Protein AF-U2T574-F1 (afdb_monomer_lite)

Radius of gyration: 11.78 Å; chains: 1; bounding box: 28×16×33 Å

Secondary structure (DSSP, 8-state):
--PPPP---SPEEEE--SHHHHHHHHHHHHTT--EEEE--S--

Foldseek 3Di:
DDDDDDPDDAAAEQEACPPVSVVVQVVCVVVVHHYHYHYPDDD

Organism: NCBI:txid1358026

pLDDT: mean 88.88, std 11.19, range [52.72, 98.19]

Structure (mmCIF, N/CA/C/O backbone):
data_AF-U2T574-F1
#
_entry.id   AF-U2T574-F1
#
loop_
_atom_site.group_PDB
_atom_site.id
_atom_site.type_symbol
_atom_site.label_atom_id
_atom_site.label_alt_id
_atom_site.label_comp_id
_atom_site.label_asym_id
_atom_site.label_entity_id
_atom_site.label_seq_id
_atom_site.pdbx_PDB_ins_code
_atom_site.Cartn_x
_atom_site.Cartn_y
_atom_site.Cartn_z
_atom_site.occupancy
_atom_site.B_iso_or_equiv
_atom_site.auth_seq_id
_atom_site.auth_comp_id
_atom_site.auth_asym_id
_atom_site.auth_atom_id
_atom_site.pdbx_PDB_model_num
ATOM 1 N N . MET A 1 1 ? -9.886 9.024 22.028 1.00 52.72 1 MET A N 1
ATOM 2 C CA . MET A 1 1 ? -9.945 9.783 20.761 1.00 52.72 1 MET A CA 1
ATOM 3 C C . MET A 1 1 ? -10.802 8.969 19.810 1.00 52.72 1 MET A C 1
ATOM 5 O O . MET A 1 1 ? -10.506 7.797 19.639 1.00 52.72 1 MET A O 1
ATOM 9 N N . ASN A 1 2 ? -11.904 9.524 19.311 1.00 62.03 2 ASN A N 1
ATOM 10 C CA . ASN A 1 2 ? -12.798 8.817 18.393 1.00 62.03 2 ASN A CA 1
ATOM 11 C C . ASN A 1 2 ? -12.126 8.783 17.010 1.00 62.03 2 ASN A C 1
ATOM 13 O O . ASN A 1 2 ? -12.043 9.825 16.363 1.00 62.03 2 ASN A O 1
ATOM 17 N N . GLU A 1 3 ? -11.570 7.644 16.595 1.00 70.12 3 GLU A N 1
ATOM 18 C CA . GLU A 1 3 ? -11.003 7.513 15.247 1.00 70.12 3 GLU A CA 1
ATOM 19 C C . GLU A 1 3 ? -12.164 7.463 14.241 1.00 70.12 3 GLU A C 1
ATOM 21 O O . GLU A 1 3 ? -13.057 6.623 14.382 1.00 70.12 3 GLU A O 1
ATOM 26 N N . PRO A 1 4 ? -12.215 8.372 13.251 1.00 70.25 4 PRO A N 1
ATOM 27 C CA . PRO A 1 4 ? -13.268 8.340 12.250 1.00 70.25 4 PRO A CA 1
ATOM 28 C C . PRO A 1 4 ? -13.175 7.032 11.460 1.00 70.25 4 PRO A C 1
ATOM 30 O O . PRO A 1 4 ? -12.104 6.672 10.970 1.00 70.25 4 PRO A O 1
ATOM 33 N N . ALA A 1 5 ? -14.306 6.339 11.315 1.00 74.19 5 ALA A N 1
ATOM 34 C CA . ALA A 1 5 ? -14.395 5.165 10.456 1.00 74.19 5 ALA A CA 1
ATOM 35 C C . ALA A 1 5 ? -13.928 5.519 9.032 1.00 74.19 5 ALA A C 1
ATOM 37 O O . ALA A 1 5 ? -14.249 6.593 8.508 1.00 74.19 5 ALA A O 1
ATOM 38 N N . SER A 1 6 ? -13.152 4.622 8.417 1.00 76.81 6 SER A N 1
ATOM 39 C CA . SER A 1 6 ? -12.673 4.800 7.045 1.00 76.81 6 SER A CA 1
ATOM 40 C C . SER A 1 6 ? -13.855 5.026 6.098 1.00 76.81 6 SER A C 1
ATOM 42 O O . SER A 1 6 ? -14.812 4.256 6.095 1.00 76.81 6 SER A O 1
ATOM 44 N N . ARG A 1 7 ? -13.785 6.080 5.274 1.00 85.69 7 ARG A N 1
ATOM 45 C CA . ARG A 1 7 ? -14.770 6.351 4.207 1.00 85.69 7 ARG A CA 1
ATOM 46 C C . ARG A 1 7 ? -14.510 5.534 2.939 1.00 85.69 7 ARG A C 1
ATOM 48 O O . ARG A 1 7 ? -15.259 5.647 1.975 1.00 85.69 7 ARG A O 1
ATOM 55 N N . LEU A 1 8 ? -13.415 4.782 2.911 1.00 84.94 8 LEU A N 1
ATOM 56 C CA . LEU A 1 8 ? -13.008 3.980 1.766 1.00 84.94 8 LEU A CA 1
ATOM 57 C C . LEU A 1 8 ? -13.713 2.626 1.820 1.00 84.94 8 LEU A C 1
ATOM 59 O O . LEU A 1 8 ? -13.841 2.029 2.888 1.00 84.94 8 LEU A O 1
ATOM 63 N N . THR A 1 9 ? -14.146 2.132 0.664 1.00 86.25 9 THR A N 1
ATOM 64 C CA . THR A 1 9 ? -14.744 0.802 0.522 1.00 86.25 9 THR A CA 1
ATOM 65 C C . THR A 1 9 ? -13.776 -0.096 -0.242 1.00 86.25 9 THR A C 1
ATOM 67 O O . THR A 1 9 ? -13.369 0.244 -1.350 1.00 86.25 9 THR A 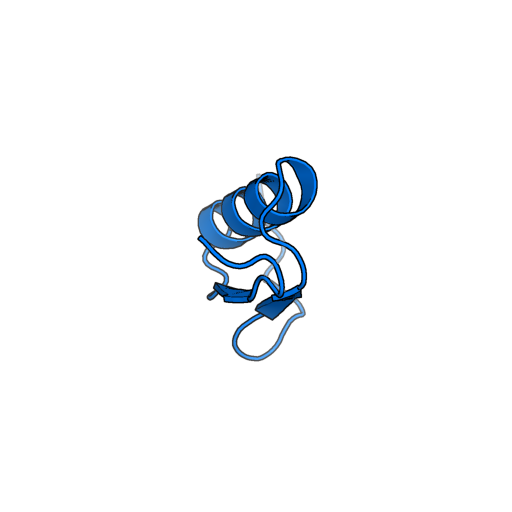O 1
ATOM 70 N N . GLY A 1 10 ? -13.418 -1.240 0.344 1.00 89.69 10 GLY A N 1
ATOM 71 C CA . GLY A 1 10 ? -12.475 -2.188 -0.254 1.00 89.69 10 GLY A CA 1
ATOM 72 C C . GLY A 1 10 ? -10.993 -1.814 -0.072 1.00 89.69 10 GLY A C 1
ATOM 73 O O . GLY A 1 10 ? -10.671 -0.876 0.663 1.00 89.69 10 GLY A O 1
ATOM 74 N N . PRO A 1 11 ? -10.081 -2.580 -0.697 1.00 94.94 11 PRO A N 1
ATOM 75 C CA . PRO A 1 11 ? -8.641 -2.378 -0.571 1.00 94.94 11 PRO A CA 1
ATOM 76 C C . PRO A 1 11 ? -8.149 -1.154 -1.355 1.00 94.94 11 PRO A C 1
ATOM 78 O O . PRO A 1 11 ? -8.659 -0.829 -2.428 1.00 94.94 11 PRO A O 1
ATOM 81 N N . VAL A 1 12 ? -7.096 -0.507 -0.855 1.00 95.69 12 VAL A N 1
ATOM 82 C CA . VAL A 1 12 ? -6.418 0.611 -1.524 1.00 95.69 12 VAL A CA 1
ATOM 83 C C . VAL A 1 12 ? -5.218 0.098 -2.304 1.00 95.69 12 VAL A C 1
ATOM 85 O O . VAL A 1 12 ? -4.329 -0.535 -1.741 1.00 95.69 12 VAL A O 1
ATOM 88 N N . ARG A 1 13 ? -5.141 0.421 -3.596 1.00 96.38 13 ARG A N 1
ATOM 89 C CA . ARG A 1 13 ? -3.942 0.161 -4.396 1.00 96.38 13 ARG A CA 1
ATOM 90 C C . ARG A 1 13 ? -3.016 1.374 -4.385 1.00 96.38 13 ARG A C 1
ATOM 92 O O . ARG A 1 13 ? -3.412 2.449 -4.824 1.00 96.38 13 ARG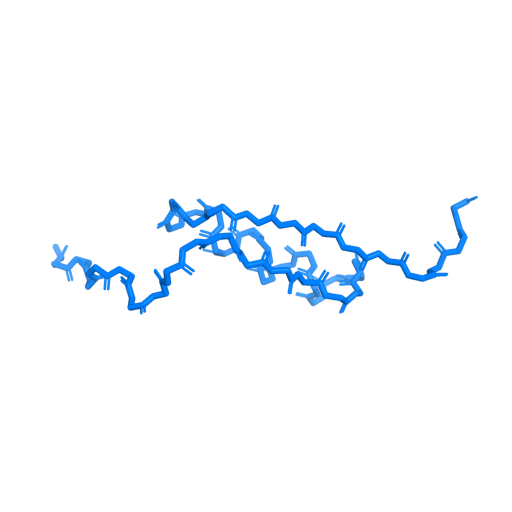 A O 1
ATOM 99 N N . VAL A 1 14 ? -1.777 1.186 -3.944 1.00 96.50 14 VAL A N 1
ATOM 100 C CA . VAL A 1 14 ? -0.712 2.194 -4.022 1.00 96.50 14 VAL A CA 1
ATOM 101 C C . VAL A 1 14 ? 0.203 1.844 -5.192 1.00 96.50 14 VAL A C 1
ATOM 103 O O . VAL A 1 14 ? 0.712 0.726 -5.267 1.00 96.50 14 VAL A O 1
ATOM 106 N N . VAL A 1 15 ? 0.388 2.788 -6.117 1.00 96.00 15 VAL A N 1
ATOM 107 C CA . VAL A 1 15 ? 1.258 2.637 -7.293 1.00 96.00 15 VAL A CA 1
ATOM 108 C C . VAL A 1 15 ? 2.555 3.417 -7.055 1.00 96.0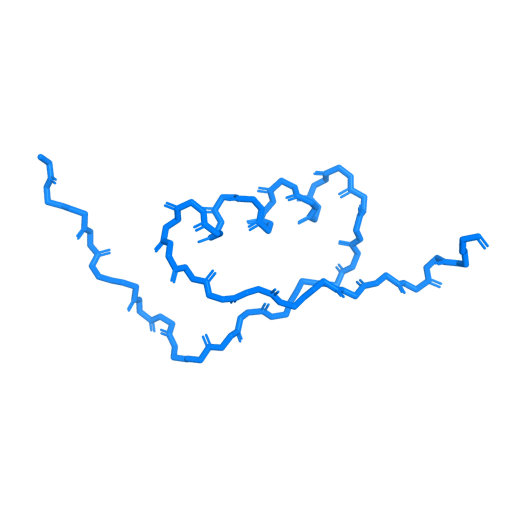0 15 VAL A C 1
ATOM 110 O O . VAL A 1 15 ? 2.515 4.628 -6.850 1.00 96.00 15 VAL A O 1
ATOM 113 N N . GLY A 1 16 ? 3.685 2.710 -7.081 1.00 95.12 16 GLY A N 1
ATOM 114 C CA . GLY A 1 16 ? 5.009 3.146 -6.633 1.00 95.12 16 GLY A CA 1
ATOM 115 C C . GLY A 1 16 ? 5.295 2.689 -5.197 1.00 95.12 16 GLY A C 1
ATOM 116 O O . GLY A 1 16 ? 4.579 3.077 -4.277 1.00 95.12 16 GLY A O 1
ATOM 117 N N . ALA A 1 17 ? 6.347 1.888 -4.991 1.00 95.00 17 ALA A N 1
ATOM 118 C CA . ALA A 1 17 ? 6.754 1.344 -3.689 1.00 95.00 17 ALA A CA 1
ATOM 119 C C . ALA A 1 17 ? 8.044 1.981 -3.133 1.00 95.00 17 ALA A C 1
ATOM 121 O O . ALA A 1 17 ? 8.649 1.460 -2.197 1.00 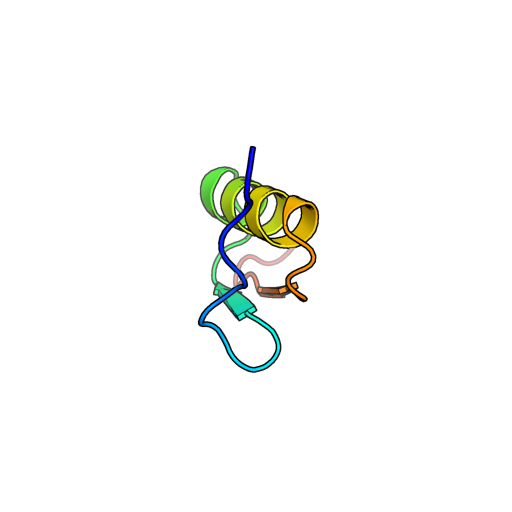95.00 17 ALA A O 1
ATOM 122 N N . GLY A 1 18 ? 8.439 3.149 -3.654 1.00 94.25 18 GLY A N 1
ATOM 123 C CA . GLY A 1 18 ? 9.460 3.994 -3.028 1.00 94.25 18 GLY A CA 1
ATOM 124 C C . GLY A 1 18 ? 9.027 4.523 -1.651 1.00 94.25 18 GLY A C 1
ATOM 125 O O . GLY A 1 18 ? 7.902 4.296 -1.206 1.00 94.25 18 GLY A O 1
ATOM 126 N N . LEU A 1 19 ? 9.901 5.287 -0.982 1.00 96.88 19 LEU A N 1
ATOM 127 C CA . LEU A 1 19 ? 9.702 5.724 0.413 1.00 96.88 19 LEU A CA 1
ATOM 128 C C . LEU A 1 19 ? 8.319 6.331 0.688 1.00 96.88 19 LEU A C 1
ATOM 130 O O . LEU A 1 19 ? 7.685 5.991 1.686 1.00 96.88 19 LEU A O 1
ATOM 134 N N . LEU A 1 20 ? 7.828 7.196 -0.202 1.00 96.44 20 LEU A N 1
ATOM 135 C CA . LEU A 1 20 ? 6.510 7.810 -0.050 1.00 96.44 20 LEU A CA 1
ATOM 136 C C . LEU A 1 20 ? 5.376 6.783 -0.169 1.00 96.44 20 LEU A C 1
ATOM 138 O O . LEU A 1 20 ? 4.509 6.730 0.701 1.00 96.44 20 LEU A O 1
ATOM 142 N N . GLY A 1 21 ? 5.384 5.957 -1.217 1.00 96.38 21 GLY A N 1
ATOM 143 C CA . GLY A 1 21 ? 4.338 4.959 -1.445 1.00 96.38 21 GLY A CA 1
ATOM 144 C C . GLY A 1 21 ? 4.294 3.905 -0.339 1.00 96.38 21 GLY A C 1
ATOM 145 O O . GLY A 1 21 ? 3.223 3.589 0.180 1.00 96.38 21 GLY A O 1
ATOM 146 N N . ALA A 1 22 ? 5.465 3.456 0.115 1.00 96.56 22 ALA A N 1
ATOM 147 C CA . ALA A 1 22 ? 5.590 2.587 1.278 1.00 96.56 22 ALA A CA 1
ATOM 148 C C . ALA A 1 22 ? 5.049 3.253 2.558 1.00 96.56 22 ALA A C 1
ATOM 150 O O . ALA A 1 22 ? 4.295 2.626 3.301 1.00 96.56 22 ALA A O 1
ATOM 151 N N . SER A 1 23 ? 5.361 4.535 2.794 1.00 98.19 23 SER A N 1
ATOM 152 C CA . SER A 1 23 ? 4.876 5.276 3.972 1.00 98.19 23 SER A CA 1
ATOM 153 C C . SER A 1 23 ? 3.355 5.440 3.975 1.00 98.19 23 SER A C 1
ATOM 155 O O . SER A 1 23 ? 2.715 5.271 5.013 1.00 98.19 23 SER A O 1
ATOM 157 N N . VAL A 1 24 ? 2.753 5.714 2.813 1.00 96.88 24 VAL A N 1
ATOM 158 C CA . VAL A 1 24 ? 1.291 5.765 2.657 1.00 96.88 24 VAL A CA 1
ATOM 159 C C . VAL A 1 24 ? 0.675 4.397 2.945 1.00 96.88 24 VAL A C 1
ATOM 161 O O . VAL A 1 24 ? -0.275 4.308 3.724 1.00 96.88 24 VAL A O 1
ATOM 164 N N . GLY A 1 25 ? 1.234 3.326 2.375 1.00 96.44 25 GLY A N 1
ATOM 165 C CA . GLY A 1 25 ? 0.766 1.963 2.622 1.00 96.44 25 GLY A CA 1
ATOM 166 C C . GLY A 1 25 ? 0.827 1.582 4.102 1.00 96.44 25 GLY A C 1
ATOM 167 O O . GLY A 1 25 ? -0.139 1.039 4.638 1.00 96.44 25 GLY A O 1
ATOM 168 N N . LEU A 1 26 ? 1.914 1.941 4.789 1.00 97.12 26 LEU A N 1
ATOM 169 C CA . LEU A 1 26 ? 2.074 1.710 6.223 1.00 97.12 26 LEU A CA 1
ATOM 170 C C . LEU A 1 26 ? 1.042 2.492 7.050 1.00 97.12 26 LEU A C 1
ATOM 172 O O . LEU A 1 26 ? 0.410 1.921 7.939 1.00 97.12 26 LEU A O 1
ATOM 176 N N . GLY A 1 27 ? 0.821 3.771 6.735 1.00 95.69 27 GLY A N 1
ATOM 177 C CA . GLY A 1 27 ? -0.172 4.604 7.419 1.00 95.69 27 GLY A CA 1
ATOM 178 C C . GLY A 1 27 ? -1.609 4.103 7.243 1.00 95.69 27 GLY A C 1
ATOM 179 O O . GLY A 1 27 ? -2.397 4.144 8.186 1.00 95.69 27 GLY A O 1
ATOM 180 N N . LEU A 1 28 ? -1.947 3.588 6.059 1.00 94.44 28 LEU A N 1
ATOM 181 C CA . LEU A 1 28 ? -3.248 2.974 5.781 1.00 94.44 28 LEU A CA 1
ATOM 182 C C . LEU A 1 28 ? -3.420 1.642 6.525 1.00 94.44 28 LEU A C 1
ATOM 184 O O . LEU A 1 28 ? -4.452 1.426 7.162 1.00 94.44 28 LEU A O 1
ATOM 188 N N . ARG A 1 29 ? -2.390 0.784 6.523 1.00 94.06 29 ARG A N 1
ATOM 189 C CA . ARG A 1 29 ? -2.385 -0.483 7.273 1.00 94.06 29 ARG A CA 1
ATOM 190 C C . ARG A 1 29 ? -2.544 -0.261 8.777 1.00 94.06 29 ARG A C 1
ATOM 192 O O . ARG A 1 29 ? -3.324 -0.968 9.408 1.00 94.06 29 ARG A O 1
ATOM 199 N N . ALA A 1 30 ? -1.885 0.754 9.339 1.00 94.44 30 ALA A N 1
ATOM 200 C CA . ALA A 1 30 ? -2.031 1.131 10.747 1.00 94.44 30 ALA A CA 1
ATOM 201 C C . ALA A 1 30 ? -3.468 1.548 11.119 1.00 94.44 30 ALA A C 1
ATOM 203 O O . ALA A 1 30 ? -3.852 1.461 12.281 1.00 94.44 30 ALA A O 1
ATOM 204 N N . ARG A 1 31 ? -4.276 1.959 10.133 1.00 90.81 31 ARG A N 1
ATOM 205 C CA . ARG A 1 31 ? -5.699 2.304 10.283 1.00 90.81 31 ARG A CA 1
ATOM 206 C C . ARG A 1 31 ? -6.651 1.162 9.916 1.00 90.81 31 ARG A C 1
ATOM 208 O O . ARG A 1 31 ? -7.842 1.394 9.731 1.00 90.81 31 ARG A O 1
ATOM 215 N N . GLY A 1 32 ? -6.136 -0.060 9.773 1.00 90.62 32 GLY A N 1
ATOM 216 C CA . GLY A 1 32 ? -6.933 -1.244 9.445 1.00 90.62 32 GLY A CA 1
ATOM 217 C C . GLY A 1 32 ? -7.430 -1.294 7.998 1.00 90.62 32 GLY A C 1
ATOM 218 O O . GLY A 1 32 ? -8.320 -2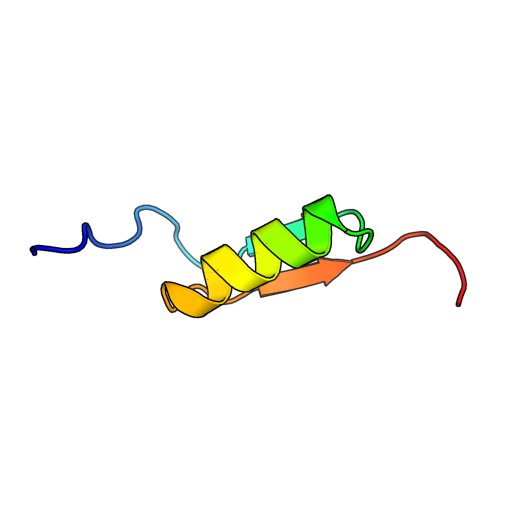.082 7.690 1.00 90.62 32 GLY A O 1
ATOM 219 N N . VAL A 1 33 ? -6.879 -0.469 7.103 1.00 92.50 33 VAL A N 1
ATOM 220 C CA . VAL A 1 33 ? -7.226 -0.488 5.677 1.00 92.50 33 VAL A CA 1
ATOM 221 C C . VAL A 1 33 ? -6.374 -1.536 4.963 1.00 92.50 33 VAL A C 1
ATOM 223 O O . VAL A 1 33 ? -5.157 -1.594 5.157 1.00 92.50 33 VAL A O 1
ATOM 226 N N . ASP A 1 34 ? -7.000 -2.368 4.128 1.00 95.06 34 ASP A N 1
ATOM 227 C CA . ASP A 1 34 ? -6.275 -3.318 3.284 1.00 95.06 34 ASP A CA 1
ATOM 228 C C . ASP A 1 34 ? -5.566 -2.589 2.133 1.00 95.06 34 ASP A C 1
ATOM 230 O O . ASP A 1 34 ? -6.121 -1.669 1.532 1.00 95.06 34 ASP A O 1
ATOM 234 N N . VAL A 1 35 ? -4.322 -2.974 1.843 1.00 96.44 35 VAL A N 1
ATOM 235 C CA . VAL A 1 35 ? -3.446 -2.258 0.905 1.00 96.44 35 VAL A CA 1
ATOM 236 C C . VAL A 1 35 ? -2.760 -3.221 -0.055 1.00 96.44 35 VAL A C 1
ATOM 238 O O . VAL A 1 35 ? -2.055 -4.135 0.373 1.00 96.44 35 VAL A O 1
ATOM 241 N N . LEU A 1 36 ? -2.893 -2.946 -1.349 1.00 96.81 36 LEU A N 1
ATOM 242 C CA . LEU A 1 36 ? -2.164 -3.593 -2.435 1.00 96.81 36 LEU A CA 1
ATOM 243 C C . LEU A 1 36 ? -1.041 -2.666 -2.907 1.00 96.81 36 LEU A C 1
ATOM 245 O O . LEU A 1 36 ? -1.310 -1.563 -3.382 1.00 96.81 36 LEU A O 1
ATOM 249 N N . LEU A 1 37 ? 0.211 -3.103 -2.798 1.00 94.69 37 LEU A N 1
ATOM 250 C CA . LEU A 1 37 ? 1.357 -2.354 -3.313 1.00 94.69 37 LEU A CA 1
ATOM 251 C C . LEU A 1 37 ? 1.684 -2.822 -4.735 1.00 94.69 37 LEU A C 1
ATOM 253 O O . LEU A 1 37 ? 1.741 -4.022 -4.994 1.00 94.69 37 LEU A O 1
ATOM 257 N N . ALA A 1 38 ? 1.896 -1.887 -5.654 1.00 95.44 38 ALA A N 1
ATOM 258 C CA . ALA A 1 38 ? 2.357 -2.171 -7.006 1.00 95.44 38 ALA A CA 1
ATOM 259 C C . ALA A 1 38 ? 3.531 -1.254 -7.342 1.00 95.44 38 ALA A C 1
ATOM 261 O O . ALA A 1 38 ? 3.400 -0.039 -7.224 1.00 95.44 38 ALA A O 1
ATOM 262 N N . ASP A 1 39 ? 4.646 -1.812 -7.798 1.00 93.44 39 ASP A N 1
ATOM 263 C CA . ASP A 1 39 ? 5.770 -1.045 -8.335 1.00 93.44 39 ASP A CA 1
ATOM 264 C C . ASP A 1 39 ? 6.034 -1.479 -9.780 1.00 93.44 39 ASP A C 1
ATOM 266 O O . ASP A 1 39 ? 5.876 -2.651 -10.117 1.00 93.44 39 ASP A O 1
ATOM 270 N N . ALA A 1 40 ? 6.370 -0.517 -10.637 1.00 88.56 40 ALA A N 1
ATOM 271 C CA . ALA A 1 40 ? 6.775 -0.767 -12.019 1.00 88.56 40 ALA A CA 1
ATOM 272 C C . ALA A 1 40 ? 8.293 -0.977 -12.139 1.00 88.56 40 ALA A C 1
ATOM 274 O O . ALA A 1 40 ? 8.775 -1.406 -13.186 1.00 88.56 40 ALA A O 1
ATOM 275 N N . SER A 1 41 ? 9.037 -0.658 -11.079 1.00 81.69 41 SER A N 1
ATOM 276 C CA . SER A 1 41 ? 10.475 -0.860 -10.999 1.00 81.69 41 SER A CA 1
ATOM 277 C C . SER A 1 41 ? 10.775 -2.364 -10.993 1.00 81.69 41 SER A C 1
ATOM 279 O O . SER A 1 41 ? 10.211 -3.085 -10.166 1.00 81.69 41 SER A O 1
ATOM 281 N N . PRO A 1 42 ? 11.647 -2.858 -11.888 1.00 72.44 42 PRO A N 1
ATOM 282 C CA . PRO A 1 42 ? 12.173 -4.210 -11.775 1.00 72.44 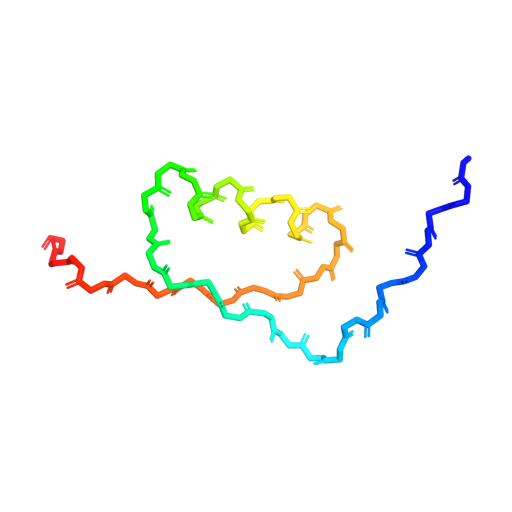42 PRO A CA 1
ATOM 283 C C . PRO A 1 42 ? 13.008 -4.316 -10.493 1.00 72.44 42 PRO A C 1
ATOM 285 O O . PRO A 1 42 ? 13.760 -3.390 -10.180 1.00 72.44 42 PRO A O 1
ATOM 288 N N . ALA A 1 43 ? 12.862 -5.420 -9.763 1.00 63.19 43 ALA A N 1
ATOM 289 C CA . ALA A 1 43 ? 13.721 -5.755 -8.628 1.00 63.19 43 ALA A CA 1
ATOM 290 C C . ALA A 1 43 ? 14.963 -6.526 -9.089 1.00 63.19 43 ALA A C 1
ATOM 292 O O . ALA A 1 43 ? 14.825 -7.333 -10.039 1.00 63.19 43 ALA A O 1
#

Sequence (43 aa):
MNEPASRLTGPVRVVGAGLLGASVGLGLRARGVDVLLADASPA